Protein AF-A0A1Y2CLQ7-F1 (afdb_monomer)

InterPro domains:
  IPR002483 PWI domain [PF01480] (50-107)
  IPR036483 PWI domain superfamily [SSF101233] (34-111)

Secondary structure (DSSP, 8-state):
--HHHHHHHHHHHHHHHTEEE---TTS----TT--HHHHHHH-HHHHTTHHHHHHHHHHHHH--S--HHHHHHHHHHHHHS-TTSHHHHHHHHHHHGGGHHHHHHHHHHHHHSS--HHHHHHH--EEEGGG----GGGTGGG--

Sequence (144 aa):
MNLKYIYNIVQYKVYRQGLYSKQTEKYKVLKENQTFIDYFSKNKAKFNRIIPWIERDLKAILHTQDIGIIRDFILSVLKTYDLNSEEAKIQIAPFLTTKTNHFIHELKCFINSPFNIKAYDRQNLFEKKSEHKIPLEAVTNYYL

Foldseek 3Di:
DDPLVVLLVLLLCCLVVQKAWDQDPVQDFPPPPQAPQNVCVVCVVLVVQLLVVLLSNLCSQVVDNPCVVVSVQLVVLSRPDPLPDVSSLVSNCVRRPPCSVRVSRRSRSSSRDPDHSVVCSVPTDIDHPVPPPDPPVVVVVVPD

Structure (mmCIF, N/CA/C/O backbone):
data_AF-A0A1Y2CLQ7-F1
#
_entry.id   AF-A0A1Y2CLQ7-F1
#
loop_
_atom_site.group_PDB
_atom_site.id
_atom_site.type_symbol
_atom_site.label_atom_id
_atom_site.label_alt_id
_atom_site.label_comp_id
_atom_site.label_asym_id
_atom_site.label_entity_id
_atom_site.label_seq_id
_atom_site.pdbx_PDB_ins_code
_atom_site.Cartn_x
_atom_site.Cartn_y
_atom_site.Cartn_z
_atom_site.occupancy
_atom_site.B_iso_or_equiv
_atom_site.auth_seq_id
_atom_site.auth_comp_id
_atom_site.auth_asym_id
_atom_site.auth_atom_id
_atom_site.pdbx_PDB_model_num
ATOM 1 N N . MET A 1 1 ? 10.548 -14.115 -20.119 1.00 47.69 1 MET A N 1
ATOM 2 C CA . MET A 1 1 ? 9.572 -14.006 -19.006 1.00 47.69 1 MET A CA 1
ATOM 3 C C . MET A 1 1 ? 9.417 -12.530 -18.638 1.00 47.69 1 MET A C 1
ATOM 5 O O . MET A 1 1 ? 10.424 -11.859 -18.461 1.00 47.69 1 MET A O 1
ATOM 9 N N . ASN A 1 2 ? 8.198 -11.979 -18.642 1.00 43.34 2 ASN A N 1
ATOM 10 C CA . ASN A 1 2 ? 7.963 -10.529 -18.550 1.00 43.34 2 ASN A CA 1
ATOM 11 C C . ASN A 1 2 ? 8.095 -10.025 -17.097 1.00 43.34 2 ASN A C 1
ATOM 13 O O . ASN A 1 2 ? 7.525 -10.615 -16.180 1.00 43.34 2 ASN A O 1
ATOM 17 N N . LEU A 1 3 ? 8.826 -8.922 -16.891 1.00 45.78 3 LEU A N 1
ATOM 18 C CA . LEU A 1 3 ? 9.098 -8.331 -15.574 1.00 45.78 3 LEU A CA 1
ATOM 19 C C . LEU A 1 3 ? 7.821 -8.089 -14.746 1.00 45.78 3 LEU A C 1
ATOM 21 O O . LEU A 1 3 ? 7.843 -8.333 -13.544 1.00 45.78 3 LEU A O 1
ATOM 25 N N . LYS A 1 4 ? 6.694 -7.696 -15.367 1.00 52.34 4 LYS A N 1
ATOM 26 C CA . LYS A 1 4 ? 5.402 -7.512 -14.667 1.00 52.34 4 LYS A CA 1
ATOM 27 C C . LYS A 1 4 ? 4.922 -8.784 -13.954 1.00 52.34 4 LYS A C 1
ATOM 29 O O . LYS A 1 4 ? 4.358 -8.695 -12.869 1.00 52.34 4 LYS A O 1
ATOM 34 N N . TYR A 1 5 ? 5.166 -9.957 -14.536 1.00 48.03 5 TYR A N 1
ATOM 35 C CA . TYR A 1 5 ? 4.736 -11.237 -13.965 1.00 48.03 5 TYR A CA 1
ATOM 36 C C . TYR A 1 5 ? 5.596 -11.654 -12.771 1.00 48.03 5 TYR A C 1
ATOM 38 O O . TYR A 1 5 ? 5.069 -12.165 -11.789 1.00 48.03 5 TYR A O 1
ATOM 46 N N . ILE A 1 6 ? 6.903 -11.384 -12.818 1.00 54.44 6 ILE A N 1
ATOM 47 C CA . ILE A 1 6 ? 7.826 -11.721 -11.726 1.00 54.44 6 ILE A CA 1
ATOM 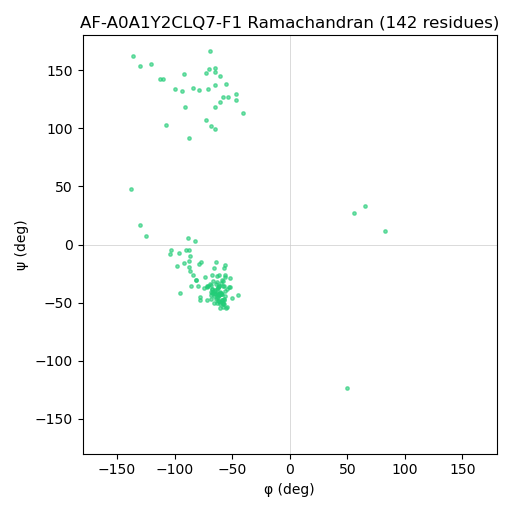48 C C . ILE A 1 6 ? 7.471 -10.927 -10.459 1.00 54.44 6 ILE A C 1
ATOM 50 O O . ILE A 1 6 ? 7.401 -11.509 -9.378 1.00 54.44 6 ILE A O 1
ATOM 54 N N . TYR A 1 7 ? 7.162 -9.631 -10.590 1.00 56.31 7 TYR A N 1
ATOM 55 C CA . TYR A 1 7 ? 6.765 -8.797 -9.447 1.00 56.31 7 TYR A CA 1
ATOM 56 C C . TYR A 1 7 ? 5.438 -9.235 -8.816 1.00 56.31 7 TYR A C 1
ATOM 58 O O . TYR A 1 7 ? 5.330 -9.267 -7.591 1.00 56.31 7 TYR A O 1
ATOM 66 N N . ASN A 1 8 ? 4.459 -9.644 -9.629 1.00 59.53 8 ASN A N 1
ATOM 67 C CA . ASN A 1 8 ? 3.203 -10.196 -9.114 1.00 59.53 8 ASN A CA 1
ATOM 68 C C . ASN A 1 8 ? 3.424 -11.493 -8.321 1.00 59.53 8 ASN A C 1
ATOM 70 O O . ASN A 1 8 ? 2.773 -11.695 -7.302 1.00 59.53 8 ASN A O 1
ATOM 74 N N . ILE A 1 9 ? 4.362 -12.353 -8.738 1.00 60.81 9 ILE A N 1
ATOM 75 C CA . ILE A 1 9 ? 4.656 -13.620 -8.045 1.00 60.81 9 ILE A CA 1
ATOM 76 C C . ILE A 1 9 ? 5.299 -13.379 -6.674 1.00 60.81 9 ILE A C 1
ATOM 78 O O . ILE A 1 9 ? 4.964 -14.076 -5.715 1.00 60.81 9 ILE A O 1
ATOM 82 N N . VAL A 1 10 ? 6.214 -12.412 -6.565 1.00 72.75 10 VAL A N 1
ATOM 83 C CA . VAL A 1 10 ? 6.858 -12.076 -5.285 1.00 72.75 10 VAL A CA 1
ATOM 84 C C . VAL A 1 10 ? 5.827 -11.513 -4.308 1.00 72.75 10 VAL A C 1
ATOM 86 O O . VAL A 1 10 ? 5.687 -12.044 -3.209 1.00 72.75 10 VAL A O 1
ATOM 89 N N . GLN A 1 11 ? 5.037 -10.521 -4.727 1.00 82.31 11 GLN A N 1
ATOM 90 C CA . GLN A 1 11 ? 4.071 -9.883 -3.832 1.00 82.31 11 GLN A CA 1
ATOM 91 C C . GLN A 1 11 ? 2.913 -10.817 -3.451 1.00 82.31 11 GLN A C 1
ATOM 93 O O . GLN A 1 11 ? 2.467 -10.837 -2.305 1.00 82.31 11 GLN A O 1
ATOM 98 N N . TYR A 1 12 ? 2.480 -11.679 -4.372 1.00 81.75 12 TYR A N 1
ATOM 99 C CA . TYR A 1 12 ? 1.539 -12.752 -4.058 1.00 81.75 12 TYR A CA 1
ATOM 100 C C . TYR A 1 12 ? 2.051 -13.653 -2.924 1.00 81.75 12 TYR A C 1
ATOM 102 O O . TYR A 1 12 ? 1.299 -13.979 -2.004 1.00 81.75 12 TYR A O 1
ATOM 110 N N . LYS A 1 13 ? 3.337 -14.040 -2.952 1.00 83.00 13 LYS A N 1
ATOM 111 C CA . LYS A 1 13 ? 3.936 -14.864 -1.891 1.00 83.00 13 LYS A CA 1
ATOM 112 C C . LYS A 1 13 ? 3.940 -14.140 -0.547 1.00 83.00 13 LYS A C 1
ATOM 114 O O . LYS A 1 13 ? 3.582 -14.775 0.440 1.00 83.00 13 LYS A O 1
ATOM 119 N N . VAL A 1 14 ? 4.256 -12.843 -0.519 1.00 85.19 14 VAL A N 1
ATOM 120 C CA . VAL A 1 14 ? 4.217 -12.007 0.697 1.00 85.19 14 VAL A CA 1
ATOM 121 C C . VAL A 1 14 ? 2.834 -12.085 1.356 1.00 85.19 14 VAL A C 1
ATOM 123 O O . VAL A 1 14 ? 2.708 -12.515 2.507 1.00 85.19 14 VAL A O 1
ATOM 126 N N . TYR A 1 15 ? 1.767 -11.807 0.599 1.00 87.31 15 TYR A N 1
ATOM 127 C CA . TYR A 1 15 ? 0.395 -11.855 1.118 1.00 87.31 15 TYR A CA 1
ATOM 128 C C . TYR A 1 15 ? -0.085 -13.260 1.480 1.00 87.31 15 TYR A C 1
ATOM 130 O O . TYR A 1 15 ? -0.792 -13.427 2.483 1.00 87.31 15 TYR A O 1
ATOM 138 N N . ARG A 1 16 ? 0.279 -14.273 0.685 1.00 86.56 16 ARG A N 1
ATOM 139 C CA . ARG A 1 16 ? -0.102 -15.670 0.929 1.00 86.56 16 ARG A CA 1
ATOM 140 C C . ARG A 1 16 ? 0.561 -16.226 2.186 1.00 86.56 16 ARG A C 1
ATOM 142 O O . ARG A 1 16 ? -0.094 -16.930 2.944 1.00 86.56 16 ARG A O 1
ATOM 149 N N . GLN A 1 17 ? 1.836 -15.914 2.401 1.00 84.06 17 GLN A N 1
ATOM 150 C CA . GLN A 1 17 ? 2.630 -16.436 3.516 1.00 84.06 17 GLN A CA 1
ATOM 151 C C . GLN A 1 17 ? 2.511 -15.590 4.792 1.00 84.06 17 GLN A C 1
ATOM 153 O O . GLN A 1 17 ? 3.041 -15.986 5.826 1.00 84.06 17 GLN A O 1
ATOM 158 N N . GLY A 1 18 ? 1.806 -14.453 4.743 1.00 83.62 18 GLY A N 1
ATOM 159 C CA . GLY A 1 18 ? 1.640 -13.573 5.904 1.00 83.62 18 GLY A CA 1
ATOM 160 C C . GLY A 1 18 ? 2.957 -12.939 6.352 1.00 83.62 18 G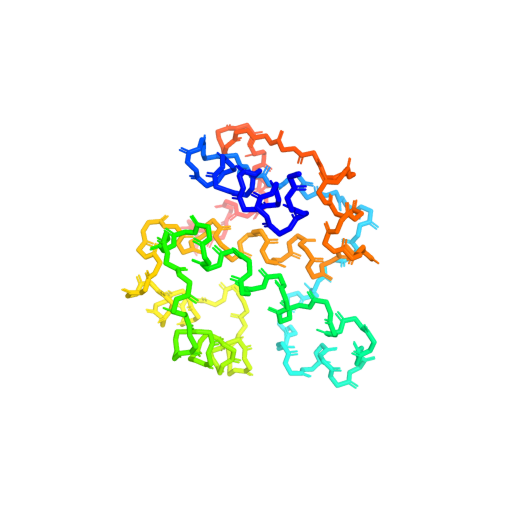LY A C 1
ATOM 161 O O . GLY A 1 18 ? 3.172 -12.744 7.549 1.00 83.62 18 GLY A O 1
ATOM 162 N N . LEU A 1 19 ? 3.840 -12.674 5.390 1.00 85.88 19 LEU A N 1
ATOM 163 C CA . LEU A 1 19 ? 5.112 -12.004 5.612 1.00 85.88 19 LEU A CA 1
ATOM 164 C C . LEU A 1 19 ? 4.897 -10.497 5.613 1.00 85.88 19 LEU A C 1
ATOM 166 O O . LEU A 1 19 ? 4.236 -10.004 4.715 1.00 85.88 19 LEU A O 1
ATOM 170 N N . TYR A 1 20 ? 5.480 -9.790 6.570 1.00 86.44 20 TYR A N 1
ATOM 171 C CA . TYR A 1 20 ? 5.387 -8.342 6.711 1.00 86.44 20 TYR A CA 1
ATOM 172 C C . TYR A 1 20 ? 6.751 -7.708 6.453 1.00 86.44 20 TYR A C 1
ATOM 174 O O . TYR A 1 20 ? 7.787 -8.242 6.854 1.00 86.44 20 TYR A O 1
ATOM 182 N N . SER A 1 21 ? 6.753 -6.554 5.797 1.00 85.31 21 SER A N 1
ATOM 183 C CA . SER A 1 21 ? 7.918 -5.691 5.652 1.00 85.31 21 SER A CA 1
ATOM 184 C C . SER A 1 21 ? 8.438 -5.287 7.028 1.00 85.31 21 SER A C 1
ATOM 186 O O . SER A 1 21 ? 7.699 -4.726 7.846 1.00 85.31 21 SER A O 1
ATOM 188 N N . LYS A 1 22 ? 9.728 -5.518 7.272 1.00 80.94 22 LYS A N 1
ATOM 189 C CA . LYS A 1 22 ? 10.407 -5.065 8.481 1.00 80.94 22 LYS A CA 1
ATOM 190 C C . LYS A 1 22 ? 10.602 -3.555 8.401 1.00 80.94 22 LYS A C 1
ATOM 192 O O . LYS A 1 22 ? 11.430 -3.057 7.635 1.00 80.94 22 LYS A O 1
ATOM 197 N N . GLN A 1 23 ? 9.835 -2.808 9.190 1.00 66.25 23 GLN A N 1
ATOM 198 C CA . GLN A 1 23 ? 9.997 -1.362 9.268 1.00 66.25 23 GLN A CA 1
ATOM 199 C C . GLN A 1 23 ? 11.373 -1.055 9.871 1.0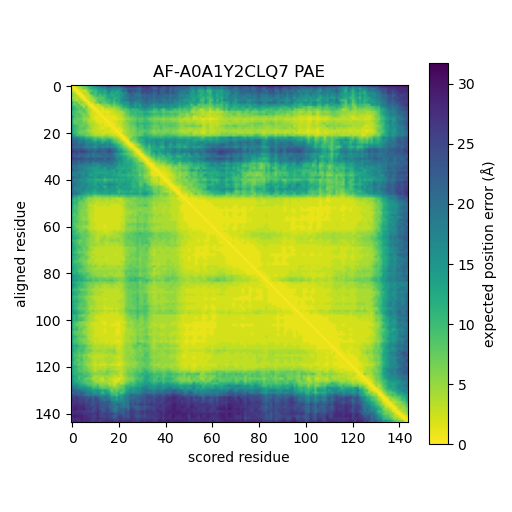0 66.25 23 GLN A C 1
ATOM 201 O O . GLN A 1 23 ? 11.674 -1.449 10.993 1.00 66.25 23 GLN A O 1
ATOM 206 N N . THR A 1 24 ? 12.236 -0.379 9.113 1.00 58.28 24 THR A N 1
ATOM 207 C CA . THR A 1 24 ? 13.528 0.074 9.638 1.00 58.28 24 THR A CA 1
ATOM 208 C C . THR A 1 24 ? 13.379 1.506 10.145 1.00 58.28 24 THR A C 1
ATOM 210 O O . THR A 1 24 ? 12.864 2.369 9.433 1.00 58.28 24 THR A O 1
ATOM 213 N N . GLU A 1 25 ? 13.862 1.778 11.359 1.00 55.59 25 GLU A N 1
ATOM 214 C CA . GLU A 1 25 ? 13.868 3.120 11.979 1.00 55.59 25 GLU A CA 1
ATOM 215 C C . GLU A 1 25 ? 14.591 4.176 11.120 1.00 55.59 25 GLU A C 1
ATOM 217 O O . GLU A 1 25 ? 14.388 5.380 11.266 1.00 55.59 25 GLU A O 1
ATOM 222 N N . LYS A 1 26 ? 15.411 3.717 10.165 1.00 52.97 26 LYS A N 1
ATOM 223 C CA . LYS A 1 26 ? 16.180 4.529 9.219 1.00 52.97 26 LYS A CA 1
ATOM 224 C C . LYS A 1 26 ? 15.308 5.394 8.301 1.00 52.97 26 LYS A C 1
ATOM 226 O O . LYS A 1 26 ? 15.774 6.428 7.820 1.00 52.97 26 LYS A O 1
ATOM 231 N N . TYR A 1 27 ? 14.065 4.995 8.035 1.00 55.19 27 TYR A N 1
ATOM 232 C CA . TYR A 1 27 ? 13.166 5.728 7.148 1.00 55.19 27 TYR A CA 1
ATOM 233 C C . TYR A 1 27 ? 12.076 6.416 7.969 1.00 55.19 27 TYR A C 1
ATOM 235 O O . TYR A 1 27 ? 11.132 5.772 8.425 1.00 55.19 27 TYR A O 1
ATOM 243 N N . LYS A 1 28 ? 12.232 7.735 8.169 1.00 48.66 28 LYS A N 1
ATOM 244 C CA . LYS A 1 28 ? 11.283 8.578 8.914 1.00 48.66 28 LYS A CA 1
ATOM 245 C C . LYS A 1 28 ? 9.845 8.295 8.475 1.00 48.66 28 LYS A C 1
ATOM 247 O O . LYS A 1 28 ? 9.513 8.403 7.295 1.00 48.66 28 LYS A O 1
ATOM 252 N N . VAL A 1 29 ? 9.029 7.954 9.464 1.00 52.38 29 VAL A N 1
ATOM 253 C CA . VAL A 1 29 ? 7.599 7.677 9.351 1.00 52.38 29 VAL A CA 1
ATOM 254 C C . VAL A 1 29 ? 6.880 8.925 8.824 1.00 52.38 29 VAL A C 1
ATOM 256 O O . VAL A 1 29 ? 7.250 10.048 9.183 1.00 52.38 29 VAL A O 1
ATOM 259 N N . LEU A 1 30 ? 5.833 8.751 8.008 1.00 53.47 30 LEU A N 1
ATOM 260 C CA . LEU A 1 30 ? 4.685 9.664 8.043 1.00 53.47 30 LEU A CA 1
ATOM 261 C C . LEU A 1 30 ? 4.405 9.977 9.516 1.00 53.47 30 LEU A C 1
ATOM 263 O O . LEU A 1 30 ? 4.102 9.062 10.280 1.00 53.47 30 LEU A O 1
ATOM 267 N N . LYS A 1 31 ? 4.605 11.228 9.940 1.00 53.03 31 LYS A N 1
ATOM 268 C CA . LYS A 1 31 ? 4.302 11.600 11.323 1.00 53.03 31 LYS A CA 1
ATOM 269 C C . LYS A 1 31 ? 2.842 11.235 11.583 1.00 53.03 31 LYS A C 1
ATOM 271 O O . LYS A 1 31 ? 2.010 11.452 10.700 1.00 53.03 31 LYS A O 1
ATOM 276 N N . GLU A 1 32 ? 2.564 10.671 12.755 1.00 52.03 32 GLU A N 1
ATOM 277 C CA . GLU A 1 32 ? 1.190 10.477 13.219 1.00 52.03 32 GLU A CA 1
ATOM 278 C C . GLU A 1 32 ? 0.424 11.791 12.987 1.00 52.03 32 GLU A C 1
ATOM 280 O O . GLU A 1 32 ? 0.939 12.867 13.310 1.00 52.03 32 GLU A O 1
ATOM 285 N N . ASN A 1 33 ? -0.751 11.706 12.352 1.00 53.16 33 ASN A N 1
ATOM 286 C CA . ASN A 1 33 ? -1.633 12.823 11.984 1.00 53.16 33 ASN A CA 1
ATOM 287 C C . ASN A 1 33 ? -1.310 13.583 10.679 1.00 53.16 33 ASN A C 1
ATOM 289 O O . ASN A 1 33 ? -1.885 14.646 10.444 1.00 53.16 33 ASN A O 1
ATOM 293 N N . GLN A 1 34 ? -0.418 13.092 9.806 1.00 59.25 34 GLN A N 1
ATOM 294 C CA . GLN A 1 34 ? -0.248 13.675 8.467 1.00 59.25 34 GLN A CA 1
ATOM 295 C C . GLN A 1 34 ? -1.154 12.984 7.439 1.00 59.25 34 GLN A C 1
ATOM 297 O O . GLN A 1 34 ? -0.961 11.809 7.123 1.00 59.25 34 GLN A O 1
ATOM 302 N N . THR A 1 35 ? -2.078 13.736 6.830 1.00 62.28 35 THR A N 1
ATOM 303 C CA . THR A 1 35 ? -2.933 13.193 5.765 1.00 62.28 35 THR A CA 1
ATOM 304 C C . THR A 1 35 ? -2.106 12.813 4.532 1.00 62.28 35 THR A C 1
ATOM 306 O O . THR A 1 35 ? -1.065 13.407 4.220 1.00 62.28 35 THR A O 1
ATOM 309 N N . PHE A 1 36 ? -2.582 11.827 3.773 1.00 66.75 36 PHE A N 1
ATOM 310 C CA . PHE A 1 36 ? -1.964 11.437 2.505 1.00 66.75 36 PHE A CA 1
ATOM 311 C C . PHE A 1 36 ? -1.889 12.627 1.530 1.00 66.75 36 PHE A C 1
ATOM 313 O O . PHE A 1 36 ? -0.884 12.791 0.840 1.00 66.75 36 PHE A O 1
ATOM 320 N N . ILE A 1 37 ? -2.893 13.515 1.525 1.00 64.81 37 ILE A N 1
ATOM 321 C CA . ILE A 1 37 ? -2.903 14.749 0.720 1.00 64.81 37 ILE A CA 1
ATOM 322 C C . ILE A 1 37 ? -1.766 15.695 1.128 1.00 64.81 37 ILE A C 1
ATOM 324 O O . ILE A 1 37 ? -1.051 16.212 0.260 1.00 64.81 37 ILE A O 1
ATOM 328 N N . ASP A 1 38 ? -1.549 15.903 2.427 1.00 67.50 38 ASP A N 1
ATOM 329 C CA . ASP A 1 38 ? -0.463 16.760 2.915 1.00 67.50 38 ASP A CA 1
ATOM 330 C C . ASP A 1 38 ? 0.903 16.207 2.517 1.00 67.50 38 ASP A C 1
ATOM 332 O O . ASP A 1 38 ? 1.830 16.953 2.179 1.00 67.50 38 ASP A O 1
ATOM 336 N N . TYR A 1 39 ? 1.045 14.881 2.549 1.00 66.44 39 TYR A N 1
ATOM 337 C CA . TYR A 1 39 ? 2.259 14.211 2.104 1.00 66.44 39 TYR A CA 1
ATOM 338 C C . TYR A 1 39 ? 2.497 14.385 0.597 1.00 66.44 39 TYR A C 1
ATOM 340 O O . TYR A 1 39 ? 3.618 14.714 0.191 1.00 66.44 39 TYR A O 1
ATOM 348 N N . PHE A 1 40 ? 1.456 14.233 -0.229 1.00 68.31 40 PHE A N 1
ATOM 349 C CA . PHE A 1 40 ? 1.522 14.419 -1.685 1.00 68.31 40 PHE A CA 1
ATOM 350 C C . PHE A 1 40 ? 1.941 15.815 -2.085 1.00 68.31 40 PHE A C 1
ATOM 352 O O . PHE A 1 40 ? 2.821 15.982 -2.931 1.00 68.31 40 PHE A O 1
ATOM 359 N N . SER A 1 41 ? 1.280 16.806 -1.490 1.00 67.88 41 SER A N 1
ATOM 360 C CA . SER A 1 41 ? 1.443 18.209 -1.854 1.00 67.88 41 SER A CA 1
ATOM 361 C C . SER A 1 41 ? 2.895 18.645 -1.664 1.00 67.88 41 SER A C 1
ATOM 363 O O . SER A 1 41 ? 3.434 19.398 -2.471 1.00 67.88 41 SER A O 1
ATOM 365 N N . LYS A 1 42 ? 3.568 18.074 -0.657 1.00 70.44 42 LYS A N 1
ATOM 366 C CA . LYS A 1 42 ? 4.976 18.331 -0.335 1.00 70.44 42 LYS A CA 1
ATOM 367 C C . LYS A 1 42 ? 5.967 17.440 -1.098 1.00 70.44 42 LYS A C 1
ATOM 369 O O . LYS A 1 42 ? 7.141 17.781 -1.171 1.00 70.44 42 LYS A O 1
ATOM 374 N N . ASN A 1 43 ? 5.538 16.299 -1.654 1.00 67.62 43 ASN A N 1
ATOM 375 C CA . ASN A 1 43 ? 6.438 15.276 -2.211 1.00 67.62 43 ASN A CA 1
ATOM 376 C C . ASN A 1 43 ? 5.952 14.674 -3.548 1.00 67.62 43 ASN A C 1
ATOM 378 O O . ASN A 1 43 ? 6.004 13.455 -3.729 1.00 67.62 43 ASN A O 1
ATOM 382 N N . LYS A 1 44 ? 5.537 15.502 -4.520 1.00 66.50 44 LYS A N 1
ATOM 383 C CA . LYS A 1 44 ? 5.062 15.054 -5.854 1.00 66.50 44 LYS A CA 1
ATOM 384 C C . LYS A 1 44 ? 5.945 13.982 -6.514 1.00 66.50 44 LYS A C 1
ATOM 386 O O . LYS A 1 44 ? 5.429 12.983 -7.005 1.00 66.50 44 LYS A O 1
ATOM 391 N N . ALA A 1 45 ? 7.272 14.131 -6.466 1.00 64.50 45 ALA A N 1
ATOM 392 C CA . ALA A 1 45 ? 8.207 13.162 -7.052 1.00 64.50 45 ALA A CA 1
ATOM 393 C C . ALA A 1 45 ? 8.131 11.764 -6.401 1.00 64.50 45 ALA A C 1
ATOM 395 O O . ALA A 1 45 ? 8.295 10.753 -7.082 1.00 64.50 45 ALA A O 1
ATOM 396 N N . LYS A 1 46 ? 7.826 11.687 -5.096 1.00 66.25 46 LYS A N 1
ATOM 397 C CA . LYS A 1 46 ? 7.633 10.416 -4.377 1.00 66.25 46 LYS A CA 1
ATOM 398 C C . LYS A 1 46 ? 6.277 9.781 -4.663 1.00 66.25 46 LYS A C 1
ATOM 400 O O . LYS A 1 46 ? 6.109 8.600 -4.368 1.00 66.25 46 LYS A O 1
ATOM 405 N N . PHE A 1 47 ? 5.329 10.526 -5.228 1.00 70.69 47 PHE A N 1
ATOM 406 C CA . PHE A 1 47 ? 3.985 10.024 -5.478 1.00 70.69 47 PHE A CA 1
ATOM 407 C C . PHE A 1 47 ? 3.874 9.179 -6.755 1.00 70.69 47 PHE A C 1
ATOM 409 O O . PHE A 1 47 ? 3.145 8.189 -6.774 1.00 70.69 47 PHE A O 1
ATOM 416 N N . ASN A 1 48 ? 4.692 9.465 -7.772 1.00 81.81 48 ASN A N 1
ATOM 417 C CA . ASN A 1 48 ? 4.695 8.726 -9.045 1.00 81.81 48 ASN A CA 1
ATOM 418 C C . ASN A 1 48 ? 4.939 7.213 -8.891 1.00 81.81 48 ASN A C 1
ATOM 420 O O . ASN A 1 48 ? 4.595 6.435 -9.777 1.00 81.81 48 ASN A O 1
ATOM 424 N N . ARG A 1 49 ? 5.523 6.780 -7.768 1.00 87.38 49 ARG A N 1
ATOM 425 C CA . ARG A 1 49 ? 5.755 5.362 -7.451 1.00 87.38 49 ARG A CA 1
ATOM 426 C C . ARG A 1 49 ? 4.631 4.702 -6.644 1.00 87.38 49 ARG A C 1
ATOM 428 O O . ARG A 1 49 ? 4.602 3.478 -6.600 1.00 87.38 49 ARG A O 1
ATOM 435 N N . ILE A 1 50 ? 3.730 5.467 -6.023 1.00 88.19 50 ILE A N 1
ATOM 436 C CA . ILE A 1 50 ? 2.691 4.934 -5.127 1.00 88.19 50 ILE A CA 1
ATOM 437 C C . ILE A 1 50 ? 1.535 4.327 -5.923 1.00 88.19 50 ILE A C 1
ATOM 439 O O . ILE A 1 50 ? 1.140 3.206 -5.624 1.00 88.19 50 ILE A O 1
ATOM 443 N N . ILE A 1 51 ? 1.039 5.000 -6.970 1.00 89.06 51 ILE A N 1
ATOM 444 C CA . ILE A 1 51 ? -0.041 4.438 -7.806 1.00 89.06 51 ILE A CA 1
ATOM 445 C C . ILE A 1 51 ? 0.368 3.082 -8.405 1.00 89.06 51 ILE A C 1
ATOM 447 O O . ILE A 1 51 ? -0.363 2.115 -8.194 1.00 89.06 51 ILE A O 1
ATOM 451 N N . 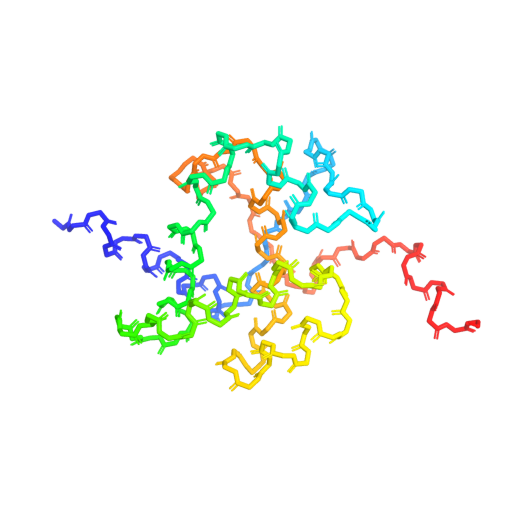PRO A 1 52 ? 1.540 2.939 -9.063 1.00 91.44 52 PRO A N 1
ATOM 452 C CA . PRO A 1 52 ? 1.943 1.644 -9.611 1.00 91.44 52 PRO A CA 1
ATOM 453 C C . PRO A 1 52 ? 2.138 0.561 -8.540 1.00 91.44 52 PRO A C 1
ATOM 455 O O . PRO A 1 52 ? 1.987 -0.623 -8.837 1.00 91.44 52 PRO A O 1
ATOM 458 N N . TRP A 1 53 ? 2.480 0.948 -7.306 1.00 93.69 53 TRP A N 1
ATOM 459 C CA . TRP A 1 53 ? 2.606 0.019 -6.184 1.00 93.69 53 TRP A CA 1
ATOM 460 C C . TRP A 1 53 ? 1.229 -0.470 -5.732 1.00 93.69 53 TRP A C 1
ATOM 462 O O . TRP A 1 53 ? 1.013 -1.673 -5.657 1.00 93.69 53 TRP A O 1
ATOM 472 N N . ILE A 1 54 ? 0.267 0.444 -5.548 1.00 94.12 54 ILE A N 1
ATOM 473 C CA . ILE A 1 54 ? -1.118 0.101 -5.195 1.00 94.12 54 ILE A CA 1
ATOM 474 C C . ILE A 1 54 ? -1.706 -0.837 -6.248 1.00 94.12 54 ILE A C 1
ATOM 476 O O . ILE A 1 54 ? -2.248 -1.880 -5.904 1.00 94.12 54 ILE A O 1
ATOM 480 N N . GLU A 1 55 ? -1.552 -0.524 -7.535 1.00 94.06 55 GLU A N 1
ATOM 481 C CA . GLU A 1 55 ? -2.050 -1.392 -8.605 1.00 94.06 55 GLU A CA 1
ATOM 482 C C . GLU A 1 55 ? -1.434 -2.795 -8.558 1.00 94.06 55 GLU A C 1
ATOM 484 O O . GLU A 1 55 ? -2.149 -3.780 -8.731 1.00 94.06 55 GLU A O 1
ATOM 489 N N . ARG A 1 56 ? -0.121 -2.907 -8.323 1.00 94.25 56 ARG A N 1
ATOM 490 C CA . ARG A 1 56 ? 0.564 -4.201 -8.194 1.00 94.25 56 ARG A CA 1
ATOM 491 C C . ARG A 1 56 ? 0.013 -5.002 -7.014 1.00 94.25 56 ARG A C 1
ATOM 493 O O . ARG A 1 56 ? -0.301 -6.179 -7.172 1.00 94.25 56 ARG A O 1
ATOM 500 N N . ASP A 1 57 ? -0.108 -4.376 -5.853 1.00 95.06 57 ASP A N 1
ATOM 501 C CA . ASP A 1 57 ? -0.502 -5.051 -4.618 1.00 95.06 57 ASP A CA 1
ATOM 502 C C . ASP A 1 57 ? -1.985 -5.433 -4.622 1.00 95.06 57 ASP A C 1
ATOM 504 O O . ASP A 1 57 ? -2.329 -6.541 -4.214 1.00 95.06 57 ASP A O 1
ATOM 508 N N . LEU A 1 58 ? -2.856 -4.604 -5.204 1.00 95.56 58 LEU A N 1
ATOM 509 C CA . LEU A 1 58 ? -4.254 -4.972 -5.438 1.00 95.56 58 LEU A CA 1
ATOM 510 C C . LEU A 1 58 ? -4.374 -6.175 -6.369 1.00 95.56 58 LEU A C 1
ATOM 512 O O . LEU A 1 58 ? -5.128 -7.095 -6.071 1.00 95.56 58 LEU A O 1
ATOM 516 N N . LYS A 1 59 ? -3.595 -6.229 -7.453 1.00 94.38 59 LYS A N 1
ATOM 517 C CA . LYS A 1 59 ? -3.569 -7.404 -8.342 1.00 94.38 59 LYS A CA 1
ATOM 518 C C . LYS A 1 59 ? -3.072 -8.653 -7.619 1.00 94.38 59 LYS A C 1
ATOM 520 O O . LYS A 1 59 ? -3.588 -9.745 -7.851 1.00 94.38 59 LYS A O 1
ATOM 525 N N . ALA A 1 60 ? -2.083 -8.500 -6.738 1.00 91.81 60 ALA A N 1
ATOM 526 C CA . ALA A 1 60 ? -1.545 -9.599 -5.948 1.00 91.81 60 ALA A CA 1
ATOM 527 C C . ALA A 1 60 ? -2.558 -10.137 -4.924 1.00 91.81 60 ALA A C 1
ATOM 529 O O . ALA A 1 60 ? -2.622 -11.351 -4.747 1.00 91.81 60 ALA A O 1
ATOM 530 N N . ILE A 1 61 ? -3.349 -9.264 -4.289 1.00 93.88 61 ILE A N 1
ATOM 531 C CA . ILE A 1 61 ? -4.372 -9.637 -3.297 1.00 93.88 61 ILE A CA 1
ATOM 532 C C . ILE A 1 61 ? -5.643 -10.174 -3.965 1.00 93.88 61 ILE A C 1
ATOM 534 O O . ILE A 1 61 ? -6.161 -11.202 -3.547 1.00 93.88 61 ILE A O 1
ATOM 538 N N . LEU A 1 62 ? -6.149 -9.480 -4.987 1.00 93.38 62 LEU A N 1
ATOM 539 C CA . LEU A 1 62 ? -7.441 -9.764 -5.623 1.00 93.38 62 LEU A CA 1
ATOM 540 C C . LEU A 1 62 ? -7.352 -10.815 -6.734 1.00 93.38 62 LEU A C 1
ATOM 542 O O . LEU A 1 62 ? -8.373 -11.253 -7.252 1.00 93.38 62 LEU A O 1
ATOM 546 N N . HIS A 1 63 ? -6.135 -11.193 -7.135 1.00 91.44 63 HIS A N 1
ATOM 547 C CA . HIS A 1 63 ? -5.868 -12.178 -8.189 1.00 91.44 63 HIS A CA 1
ATOM 548 C C . HIS A 1 63 ? -6.534 -11.855 -9.542 1.00 91.44 63 HIS A C 1
ATOM 550 O O . HIS A 1 63 ? -6.778 -12.747 -10.350 1.00 91.44 63 HIS A O 1
ATOM 556 N N . THR A 1 64 ? -6.777 -10.573 -9.820 1.00 90.69 64 THR A N 1
ATOM 557 C CA . THR A 1 64 ? -7.368 -10.076 -11.071 1.00 90.69 64 THR A CA 1
ATOM 558 C C . THR A 1 64 ? -6.539 -8.930 -11.649 1.00 90.69 64 THR A C 1
ATOM 560 O O . THR A 1 64 ? -5.833 -8.240 -10.918 1.00 90.69 64 THR A O 1
ATOM 563 N N . GLN A 1 65 ? -6.593 -8.731 -12.970 1.00 89.44 65 GLN A N 1
ATOM 564 C CA . GLN A 1 65 ? -6.007 -7.555 -13.628 1.00 89.44 65 GLN A CA 1
ATOM 565 C C . GLN A 1 65 ? -6.956 -6.356 -13.662 1.00 89.44 65 GLN A C 1
ATOM 567 O O . GLN A 1 65 ? -6.472 -5.226 -13.771 1.00 89.44 65 GLN A O 1
ATOM 572 N N . ASP A 1 66 ? -8.263 -6.601 -13.566 1.00 94.12 66 ASP A N 1
ATOM 573 C CA . ASP A 1 66 ? -9.289 -5.567 -13.585 1.00 94.12 66 ASP A CA 1
ATOM 574 C C . ASP A 1 66 ? -9.522 -5.039 -12.169 1.00 94.12 66 ASP A C 1
ATOM 576 O O . ASP A 1 66 ? -10.261 -5.609 -11.369 1.00 94.12 66 ASP A O 1
ATOM 580 N N . ILE A 1 67 ? -8.782 -3.983 -11.837 1.00 95.94 67 ILE A N 1
ATOM 581 C CA . ILE A 1 67 ? -8.761 -3.369 -10.505 1.00 95.94 67 ILE A CA 1
ATOM 582 C C . ILE A 1 67 ? -9.080 -1.876 -10.552 1.00 95.94 67 ILE A C 1
ATOM 584 O O . ILE A 1 67 ? -8.927 -1.202 -9.539 1.00 95.94 67 ILE A O 1
ATOM 588 N N . GLY A 1 68 ? -9.481 -1.335 -11.711 1.00 94.75 68 GLY A N 1
ATOM 589 C CA . GLY A 1 68 ? -9.558 0.114 -11.944 1.00 94.75 68 GLY A CA 1
ATOM 590 C C . GLY A 1 68 ? -10.453 0.834 -10.936 1.00 94.75 68 GLY A C 1
ATOM 591 O O . GLY A 1 68 ? -10.002 1.756 -10.262 1.00 94.75 68 GLY A O 1
ATOM 592 N N . ILE A 1 69 ? -11.680 0.339 -10.759 1.00 96.50 69 ILE A N 1
ATOM 593 C CA . ILE A 1 69 ? -12.661 0.914 -9.827 1.00 96.50 69 ILE A CA 1
ATOM 594 C C . ILE A 1 69 ? -12.156 0.833 -8.380 1.00 96.50 69 ILE A C 1
ATOM 596 O O . ILE A 1 69 ? -12.199 1.818 -7.647 1.00 96.50 69 ILE A O 1
ATOM 600 N N . ILE A 1 70 ? -11.625 -0.324 -7.974 1.00 96.25 70 ILE A N 1
ATOM 601 C CA . ILE A 1 70 ? -11.135 -0.551 -6.606 1.00 96.25 70 ILE A CA 1
ATOM 602 C C . ILE A 1 70 ? -9.911 0.326 -6.323 1.00 96.25 70 ILE A C 1
ATOM 604 O O . ILE A 1 70 ? -9.804 0.917 -5.252 1.00 96.25 70 ILE A O 1
ATOM 608 N N . ARG A 1 71 ? -9.000 0.457 -7.292 1.00 95.12 71 ARG A N 1
ATOM 609 C CA . ARG A 1 71 ? -7.850 1.362 -7.219 1.00 95.12 71 ARG A CA 1
ATOM 610 C C . ARG A 1 71 ? -8.307 2.797 -7.004 1.00 95.12 71 ARG A C 1
ATOM 612 O O . ARG A 1 71 ? -7.782 3.455 -6.112 1.00 95.12 71 ARG A O 1
ATOM 619 N N . ASP A 1 72 ? -9.249 3.280 -7.807 1.00 94.12 72 ASP A N 1
ATOM 620 C CA . ASP A 1 72 ? -9.708 4.670 -7.734 1.00 94.12 72 ASP A CA 1
ATOM 621 C C . ASP A 1 72 ? -10.426 4.953 -6.415 1.00 94.12 72 ASP A C 1
ATOM 623 O O . ASP A 1 72 ? -10.159 5.972 -5.772 1.00 94.12 72 ASP A O 1
ATOM 627 N N . PHE A 1 73 ? -11.237 4.001 -5.949 1.00 95.44 73 PHE A N 1
ATOM 628 C CA . PHE A 1 73 ? -11.846 4.055 -4.628 1.00 95.44 73 PHE A CA 1
ATOM 629 C C . PHE A 1 73 ? -10.786 4.098 -3.519 1.00 95.44 73 PHE A C 1
ATOM 631 O O . PHE A 1 73 ? -10.791 5.020 -2.707 1.00 95.44 73 PHE A O 1
ATOM 638 N N . ILE A 1 74 ? -9.813 3.183 -3.510 1.00 93.00 74 ILE A N 1
ATOM 639 C CA . ILE A 1 74 ? -8.747 3.168 -2.495 1.00 93.00 74 ILE A CA 1
ATOM 640 C C . ILE A 1 74 ? -7.941 4.467 -2.530 1.00 93.00 74 ILE A C 1
ATOM 642 O O . ILE A 1 74 ? -7.662 5.041 -1.482 1.00 93.00 74 ILE A O 1
ATOM 646 N N . LEU A 1 75 ? -7.614 4.991 -3.712 1.00 90.00 75 LEU A N 1
ATOM 647 C CA . LEU A 1 75 ? -6.947 6.286 -3.835 1.00 90.00 75 LEU A CA 1
ATOM 648 C C . LEU A 1 75 ? -7.787 7.433 -3.259 1.00 90.00 75 LEU A C 1
ATOM 650 O O . LEU A 1 75 ? -7.205 8.358 -2.694 1.00 90.00 75 LEU A O 1
ATOM 654 N N . SER A 1 76 ? -9.118 7.397 -3.382 1.00 90.81 76 SER A N 1
ATOM 655 C CA . SER A 1 76 ? -9.990 8.377 -2.720 1.00 90.81 76 SER A CA 1
ATOM 656 C C . SER A 1 76 ? -9.996 8.220 -1.199 1.00 90.81 76 SER A C 1
ATOM 658 O O . SER A 1 76 ? -9.821 9.216 -0.507 1.00 90.81 76 SER A O 1
ATOM 660 N N . VAL A 1 77 ? -10.076 6.992 -0.673 1.00 90.94 77 VAL A N 1
ATOM 661 C CA . VAL A 1 77 ? -10.019 6.730 0.776 1.00 90.94 77 VAL A CA 1
ATOM 662 C C . VAL A 1 77 ? -8.711 7.248 1.355 1.00 90.94 77 VAL A C 1
ATOM 664 O O . VAL A 1 77 ? -8.720 7.976 2.342 1.00 90.94 77 VAL A O 1
ATOM 667 N N . LEU A 1 78 ? -7.589 6.934 0.703 1.00 85.31 78 LEU A N 1
ATOM 668 C CA . LEU A 1 78 ? -6.276 7.386 1.146 1.00 85.31 78 LEU A CA 1
ATOM 669 C C . LEU A 1 78 ? -6.181 8.913 1.148 1.00 85.31 78 LEU A C 1
ATOM 671 O O . LEU A 1 78 ? -5.542 9.469 2.024 1.00 85.31 78 LEU A O 1
ATOM 675 N N . LYS A 1 79 ? -6.819 9.610 0.201 1.00 83.62 79 LYS A N 1
ATOM 676 C CA . LYS A 1 79 ? -6.859 11.080 0.189 1.00 83.62 79 LYS A CA 1
ATOM 677 C C . LYS A 1 79 ? -7.698 11.655 1.334 1.00 83.62 79 LYS A C 1
ATOM 679 O O . LYS A 1 79 ? -7.359 12.718 1.840 1.00 83.62 79 LYS A O 1
ATOM 684 N N . THR A 1 80 ? -8.767 10.977 1.727 1.00 84.94 80 THR A N 1
ATOM 685 C CA . THR A 1 80 ? -9.723 11.490 2.716 1.00 84.94 80 THR A CA 1
ATOM 686 C C . THR A 1 80 ? -9.308 11.201 4.158 1.00 84.94 80 THR A C 1
ATOM 688 O O . THR A 1 80 ? -9.537 12.034 5.029 1.00 84.94 80 THR A O 1
ATOM 691 N N . TYR A 1 81 ? -8.694 10.047 4.417 1.00 84.50 81 TYR A N 1
ATOM 692 C CA . TYR A 1 81 ? -8.441 9.551 5.770 1.00 84.50 81 TYR A CA 1
ATOM 693 C C . TYR A 1 81 ? -6.947 9.343 6.049 1.00 84.50 81 TYR A C 1
ATOM 695 O O . TYR A 1 81 ? -6.152 9.100 5.138 1.00 84.50 81 TYR A O 1
ATOM 703 N N . ASP A 1 82 ? -6.552 9.393 7.326 1.00 80.56 82 ASP A N 1
ATOM 704 C CA . ASP A 1 82 ? -5.218 8.944 7.743 1.00 80.56 82 ASP A CA 1
ATOM 705 C C . ASP A 1 82 ? -5.093 7.428 7.496 1.00 80.56 82 ASP A C 1
ATOM 707 O O . ASP A 1 82 ? -6.008 6.660 7.792 1.00 80.56 82 ASP A O 1
ATOM 711 N N . LEU A 1 83 ? -3.952 6.978 6.971 1.00 77.12 83 LEU A N 1
ATOM 712 C CA . LEU A 1 83 ? -3.666 5.561 6.712 1.00 77.12 83 LEU A CA 1
ATOM 713 C C . LEU A 1 83 ? -3.787 4.667 7.957 1.00 77.12 83 LEU A C 1
ATOM 715 O O . LEU A 1 83 ? -4.030 3.471 7.816 1.00 77.12 83 LEU A O 1
ATOM 719 N N . ASN A 1 84 ? -3.594 5.218 9.157 1.00 74.56 84 ASN A N 1
ATOM 720 C CA . ASN A 1 84 ? -3.728 4.494 10.422 1.00 74.56 84 ASN A CA 1
ATOM 721 C C . ASN A 1 84 ? -5.152 4.495 10.983 1.00 74.56 84 ASN A C 1
ATOM 723 O O . ASN A 1 84 ? -5.423 3.714 11.897 1.00 74.56 84 ASN A O 1
ATOM 727 N N . SER A 1 85 ? -6.026 5.357 10.461 1.00 83.94 85 SER A N 1
ATOM 728 C CA . SER A 1 85 ? -7.380 5.544 10.978 1.00 83.94 85 SER A CA 1
ATOM 729 C C . SER A 1 85 ? -8.235 4.286 10.817 1.00 83.94 85 SER A C 1
ATOM 731 O O . SER A 1 85 ? -8.073 3.511 9.865 1.00 83.94 85 SER A O 1
ATOM 733 N N . GLU A 1 86 ? -9.159 4.077 11.753 1.00 87.00 86 GLU A N 1
ATOM 734 C CA . GLU A 1 86 ? -10.130 2.987 11.651 1.00 87.00 86 GLU A CA 1
ATOM 735 C C . GLU A 1 86 ? -11.087 3.217 10.477 1.00 87.00 86 GLU A C 1
ATOM 737 O O . GLU A 1 86 ? -11.472 2.270 9.799 1.00 87.00 86 GLU A O 1
ATOM 742 N N . GLU A 1 87 ? -11.382 4.471 10.143 1.00 90.25 87 GLU A N 1
ATOM 743 C CA . GLU A 1 87 ? -12.192 4.859 8.995 1.00 90.25 87 GLU A CA 1
ATOM 744 C C . GLU A 1 87 ? -11.578 4.358 7.685 1.00 90.25 87 GLU A C 1
ATOM 746 O O . GLU A 1 87 ? -12.265 3.716 6.888 1.00 90.25 87 GLU A O 1
ATOM 751 N N . ALA A 1 88 ? -10.271 4.563 7.477 1.00 88.88 88 ALA A N 1
ATOM 752 C CA . ALA A 1 88 ? -9.585 4.043 6.296 1.00 88.88 88 ALA A CA 1
ATOM 753 C C . ALA A 1 88 ? -9.676 2.511 6.219 1.00 88.88 88 ALA A C 1
ATOM 755 O O . ALA A 1 88 ? -9.943 1.954 5.150 1.00 88.88 88 ALA A O 1
ATOM 756 N N . LYS A 1 89 ? -9.497 1.818 7.351 1.00 91.00 89 LYS A N 1
ATOM 757 C CA . LYS A 1 89 ? 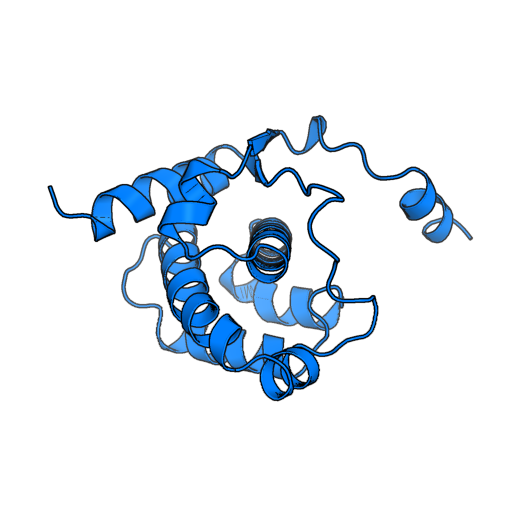-9.604 0.353 7.419 1.00 91.00 89 LYS A CA 1
ATOM 758 C C . LYS A 1 89 ? -11.017 -0.118 7.089 1.00 91.00 89 LYS A C 1
ATOM 760 O O . LYS A 1 89 ? -11.160 -1.018 6.266 1.00 91.00 89 LYS A O 1
ATOM 765 N N . ILE A 1 90 ? -12.043 0.505 7.671 1.00 93.88 90 ILE A N 1
ATOM 766 C CA . ILE A 1 90 ? -13.457 0.182 7.438 1.00 93.88 90 ILE A CA 1
ATOM 767 C C . ILE A 1 90 ? -13.819 0.360 5.963 1.00 93.88 90 ILE A C 1
ATOM 769 O O . ILE A 1 90 ? -14.492 -0.497 5.401 1.00 93.88 90 ILE A O 1
ATOM 773 N N . GLN A 1 91 ? -13.341 1.423 5.312 1.00 95.44 91 GLN A N 1
ATOM 774 C CA . GLN A 1 91 ? -13.630 1.667 3.896 1.00 95.44 91 GLN A CA 1
ATOM 775 C C . GLN A 1 91 ? -12.905 0.683 2.962 1.00 95.44 91 GLN A C 1
ATOM 777 O O . GLN A 1 91 ? -13.458 0.281 1.942 1.00 95.44 91 GLN A O 1
ATOM 782 N N . ILE A 1 92 ? -11.674 0.269 3.286 1.00 94.88 92 ILE A N 1
ATOM 783 C CA . ILE A 1 92 ? -10.879 -0.651 2.446 1.00 94.88 92 ILE A CA 1
ATOM 784 C C . ILE A 1 92 ? -11.283 -2.122 2.664 1.00 94.88 92 ILE A C 1
ATOM 786 O O . ILE A 1 92 ? -11.198 -2.937 1.737 1.00 94.88 92 ILE A O 1
ATOM 790 N N . ALA A 1 93 ? -11.744 -2.473 3.868 1.00 95.44 93 ALA A N 1
ATOM 791 C CA . ALA A 1 93 ? -12.063 -3.842 4.271 1.00 95.44 93 ALA A CA 1
ATOM 792 C C . ALA A 1 93 ? -13.043 -4.604 3.362 1.00 95.44 93 ALA A C 1
ATOM 794 O O . ALA A 1 93 ? -12.782 -5.785 3.121 1.00 95.44 93 ALA A O 1
ATOM 795 N N . PRO A 1 94 ? -14.097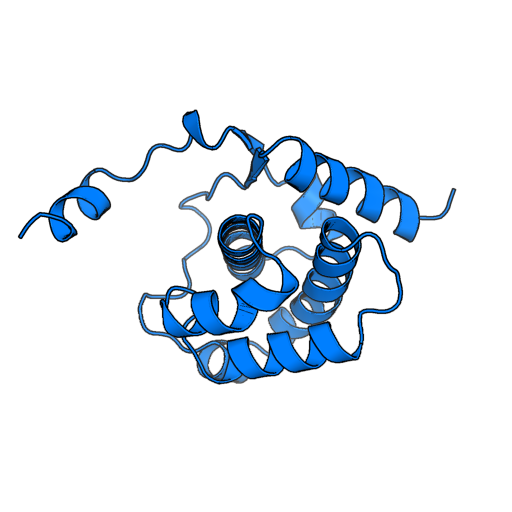 -3.989 2.794 1.00 95.94 94 PRO A N 1
ATOM 796 C CA . PRO A 1 94 ? -14.989 -4.660 1.852 1.00 95.94 94 PRO A CA 1
ATOM 797 C C . PRO A 1 94 ? -14.277 -5.262 0.635 1.00 95.94 94 PRO A C 1
ATOM 799 O O . PRO A 1 94 ? -14.737 -6.263 0.096 1.00 95.94 94 PRO A O 1
ATOM 802 N N . PHE A 1 95 ? -13.141 -4.692 0.218 1.00 95.19 95 PHE A N 1
ATOM 803 C CA . PHE A 1 95 ? -12.393 -5.158 -0.952 1.00 95.19 95 PHE A CA 1
ATOM 804 C C . PHE A 1 95 ? -11.267 -6.124 -0.584 1.00 95.19 95 PHE A C 1
ATOM 806 O O . PHE A 1 95 ? -11.045 -7.110 -1.281 1.00 95.19 95 PHE A O 1
ATOM 813 N N . LEU A 1 96 ? -10.528 -5.842 0.495 1.00 93.94 96 LEU A N 1
ATOM 814 C CA . LEU A 1 96 ? -9.308 -6.591 0.838 1.00 93.94 96 LEU A CA 1
ATOM 815 C C . LEU A 1 96 ? -9.494 -7.574 1.997 1.00 93.94 96 LEU A C 1
ATOM 817 O O . LEU A 1 96 ? -8.610 -8.392 2.256 1.00 93.94 96 LEU A O 1
ATOM 821 N N . THR A 1 97 ? -10.640 -7.535 2.677 1.00 92.69 97 THR A N 1
ATOM 822 C CA . THR A 1 97 ? -11.036 -8.443 3.761 1.00 92.69 97 THR A CA 1
ATOM 823 C C . THR A 1 97 ? -9.937 -8.590 4.826 1.00 92.69 97 THR A C 1
ATOM 825 O O . THR A 1 97 ? -9.435 -7.601 5.366 1.00 92.69 97 THR A O 1
ATOM 828 N N . THR A 1 98 ? -9.496 -9.818 5.098 1.00 90.06 98 THR A N 1
ATOM 829 C CA . THR A 1 98 ? -8.432 -10.162 6.053 1.00 90.06 98 THR A CA 1
ATOM 830 C C . THR A 1 98 ? -7.058 -9.601 5.672 1.00 90.06 98 THR A C 1
ATOM 832 O O . THR A 1 98 ? -6.159 -9.553 6.512 1.00 90.06 98 THR A O 1
ATOM 835 N N . LYS A 1 99 ? -6.868 -9.152 4.422 1.00 92.25 99 LYS A N 1
ATOM 836 C CA . LYS A 1 99 ? -5.609 -8.570 3.933 1.00 92.25 99 LYS A CA 1
ATOM 837 C C . LYS A 1 99 ? -5.530 -7.056 4.111 1.00 92.25 99 LYS A C 1
ATOM 839 O O . LYS A 1 99 ? -4.461 -6.505 3.890 1.00 92.25 99 LYS A O 1
ATOM 844 N N . THR A 1 100 ? -6.587 -6.396 4.583 1.00 92.50 100 THR A N 1
ATOM 845 C CA . THR A 1 100 ? -6.645 -4.930 4.753 1.00 92.50 100 THR A CA 1
ATOM 846 C C . THR A 1 100 ? -5.510 -4.382 5.613 1.00 92.50 100 THR A C 1
ATOM 848 O O . THR A 1 100 ? -4.728 -3.551 5.157 1.00 92.50 100 THR A O 1
ATOM 851 N N . ASN A 1 101 ? -5.345 -4.911 6.828 1.00 89.00 101 ASN A N 1
ATOM 852 C CA . ASN A 1 101 ? -4.282 -4.468 7.737 1.00 89.00 101 ASN A CA 1
ATOM 853 C C . ASN A 1 101 ? -2.881 -4.762 7.184 1.00 89.00 101 ASN A C 1
ATOM 855 O O . ASN A 1 101 ? -1.949 -3.997 7.405 1.00 89.00 101 ASN A O 1
ATOM 859 N N . HIS A 1 102 ? -2.732 -5.867 6.451 1.00 89.44 102 HIS A N 1
ATOM 860 C CA . HIS A 1 102 ? -1.473 -6.211 5.802 1.00 89.44 102 HIS A CA 1
ATOM 861 C 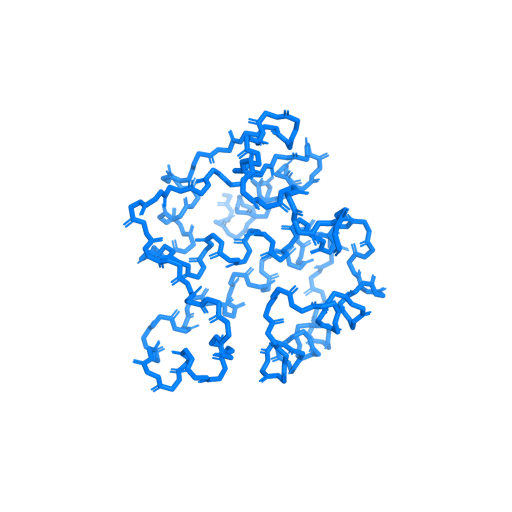C . HIS A 1 102 ? -1.164 -5.233 4.654 1.00 89.44 102 HIS A C 1
ATOM 863 O O . HIS A 1 102 ? -0.072 -4.684 4.590 1.00 89.44 102 HIS A O 1
ATOM 869 N N . PHE A 1 103 ? -2.138 -4.938 3.794 1.00 93.31 103 PHE A N 1
ATOM 870 C CA . PHE A 1 103 ? -1.995 -3.966 2.713 1.00 93.31 103 PHE A CA 1
ATOM 871 C C . PHE A 1 103 ? -1.598 -2.577 3.226 1.00 93.31 103 PHE A C 1
ATOM 873 O O . PHE A 1 103 ? -0.652 -1.985 2.713 1.00 93.31 103 PHE A O 1
ATOM 880 N N . ILE A 1 104 ? -2.274 -2.083 4.267 1.00 89.88 104 ILE A N 1
ATOM 881 C CA . ILE A 1 104 ? -1.973 -0.781 4.877 1.00 89.88 104 ILE A CA 1
ATOM 882 C C . ILE A 1 104 ? -0.552 -0.757 5.450 1.00 89.88 104 ILE A C 1
ATOM 884 O O . ILE A 1 104 ? 0.174 0.215 5.242 1.00 89.88 104 ILE A O 1
ATOM 888 N N . HIS A 1 105 ? -0.135 -1.828 6.133 1.00 86.69 105 HIS A N 1
ATOM 889 C CA . HIS A 1 105 ? 1.229 -1.952 6.652 1.00 86.69 105 HIS A CA 1
ATOM 890 C C . HIS A 1 105 ? 2.271 -1.849 5.537 1.00 86.69 105 HIS A C 1
ATOM 892 O O . HIS A 1 105 ? 3.155 -0.994 5.588 1.00 86.69 105 HIS A O 1
ATOM 898 N N . GLU A 1 106 ? 2.127 -2.670 4.498 1.00 88.69 106 GLU A N 1
ATOM 899 C CA . GLU A 1 106 ? 3.054 -2.689 3.365 1.00 88.69 106 GLU A CA 1
ATOM 900 C C . GLU A 1 106 ? 3.099 -1.333 2.648 1.00 88.69 106 GLU A C 1
ATOM 902 O O . GLU A 1 106 ? 4.177 -0.833 2.317 1.00 88.69 106 GLU A O 1
ATOM 907 N N . LEU A 1 107 ? 1.941 -0.688 2.479 1.00 90.06 107 LEU A N 1
ATOM 908 C CA . LEU A 1 107 ? 1.840 0.632 1.868 1.00 90.06 107 LEU A CA 1
ATOM 909 C C . LEU A 1 107 ? 2.592 1.686 2.689 1.00 90.06 107 LEU A C 1
ATOM 911 O O . LEU A 1 107 ? 3.331 2.492 2.122 1.00 90.06 107 LEU A O 1
ATOM 915 N N . LYS A 1 108 ? 2.472 1.665 4.021 1.00 83.88 108 LYS A N 1
ATOM 916 C CA . LYS A 1 108 ? 3.224 2.569 4.906 1.00 83.88 108 LYS A CA 1
ATOM 917 C C . LYS A 1 108 ? 4.729 2.352 4.782 1.00 83.88 108 LYS A C 1
ATOM 919 O O . LYS A 1 108 ? 5.472 3.322 4.607 1.00 83.88 108 LYS A O 1
ATOM 924 N N . CYS A 1 109 ? 5.185 1.102 4.842 1.00 84.00 109 CYS A N 1
ATOM 925 C CA . CYS A 1 109 ? 6.601 0.776 4.682 1.00 84.00 109 CYS A CA 1
ATOM 926 C C . CYS A 1 109 ? 7.127 1.260 3.323 1.00 84.00 109 CYS A C 1
ATOM 928 O O . CYS A 1 109 ? 8.178 1.909 3.252 1.00 84.00 109 CYS A O 1
ATOM 930 N N . PHE A 1 110 ? 6.351 1.060 2.256 1.00 87.12 110 PHE A N 1
ATOM 931 C CA . PHE A 1 110 ? 6.703 1.555 0.936 1.00 87.12 110 PHE A CA 1
ATOM 932 C C . PHE A 1 110 ? 6.770 3.085 0.889 1.00 87.12 110 PHE A C 1
ATOM 934 O O . PHE A 1 110 ? 7.797 3.620 0.462 1.00 87.12 110 PHE A O 1
ATOM 941 N N . ILE A 1 111 ? 5.746 3.806 1.363 1.00 84.25 111 ILE A N 1
ATOM 942 C CA . ILE A 1 111 ? 5.702 5.282 1.382 1.00 84.25 111 ILE A CA 1
ATOM 943 C C . ILE A 1 111 ? 6.901 5.872 2.136 1.00 84.25 111 ILE A C 1
ATOM 945 O O . ILE A 1 111 ? 7.492 6.854 1.677 1.00 84.25 111 ILE A O 1
ATOM 949 N N . ASN A 1 112 ? 7.303 5.255 3.244 1.00 79.38 112 ASN A N 1
ATOM 950 C CA . ASN A 1 112 ? 8.427 5.736 4.045 1.00 79.38 112 ASN A CA 1
ATOM 951 C C . ASN A 1 112 ? 9.783 5.473 3.371 1.00 79.38 112 ASN A C 1
ATOM 953 O O . ASN A 1 112 ? 10.721 6.250 3.546 1.00 79.38 112 ASN A O 1
ATOM 957 N N . SER A 1 113 ? 9.896 4.430 2.546 1.00 81.69 113 SER A N 1
ATOM 958 C CA . SER A 1 113 ? 11.134 4.147 1.816 1.00 81.69 113 SER A CA 1
ATOM 959 C C . SER A 1 113 ? 11.420 5.174 0.700 1.00 81.69 113 SER A C 1
ATOM 961 O O . SER A 1 113 ? 10.495 5.714 0.090 1.00 81.69 113 SER A O 1
ATOM 963 N N . PRO A 1 114 ? 12.694 5.426 0.351 1.00 82.38 114 PRO A N 1
ATOM 964 C CA . PRO A 1 114 ? 13.061 6.274 -0.786 1.00 82.38 114 PRO A CA 1
ATOM 965 C C . PRO A 1 114 ? 13.013 5.524 -2.130 1.00 82.38 114 PRO A C 1
ATOM 967 O O . PRO A 1 114 ? 13.395 6.071 -3.164 1.00 82.38 114 PRO A O 1
ATOM 970 N N . PHE A 1 115 ? 12.600 4.257 -2.132 1.00 84.19 115 PHE A N 1
ATOM 971 C CA . PHE A 1 115 ? 12.813 3.351 -3.251 1.00 84.19 115 PHE A CA 1
ATOM 972 C C . PHE A 1 115 ? 11.650 3.347 -4.240 1.00 84.19 115 PHE A C 1
ATOM 974 O O . PHE A 1 115 ? 10.480 3.446 -3.873 1.00 84.19 115 PHE A O 1
ATOM 981 N N . ASN A 1 116 ? 11.967 3.149 -5.520 1.00 87.69 116 ASN A N 1
ATOM 982 C CA . ASN A 1 116 ? 10.975 2.631 -6.459 1.00 87.69 116 ASN A CA 1
ATOM 983 C C . ASN A 1 116 ? 10.652 1.165 -6.124 1.00 87.69 116 ASN A C 1
ATOM 985 O O . ASN A 1 116 ? 11.395 0.517 -5.391 1.00 87.69 116 ASN A O 1
ATOM 989 N N . ILE A 1 117 ? 9.578 0.628 -6.705 1.00 88.00 117 ILE A N 1
ATOM 990 C CA . ILE A 1 117 ? 9.094 -0.738 -6.441 1.00 88.00 117 ILE A CA 1
ATOM 991 C C . ILE A 1 117 ? 10.214 -1.778 -6.562 1.00 88.00 117 ILE A C 1
ATOM 993 O O . ILE A 1 117 ? 10.408 -2.596 -5.673 1.00 88.00 117 ILE A O 1
ATOM 997 N N . LYS A 1 118 ? 11.021 -1.700 -7.627 1.00 85.88 118 LYS A N 1
ATOM 998 C CA . LYS A 1 118 ? 12.087 -2.679 -7.875 1.00 85.88 118 LYS A CA 1
ATOM 999 C C . LYS A 1 118 ? 13.174 -2.638 -6.806 1.00 85.88 118 LYS A C 1
ATOM 1001 O O . LYS A 1 118 ? 13.708 -3.676 -6.436 1.00 85.88 118 LYS A O 1
ATOM 1006 N N . ALA A 1 119 ? 13.576 -1.437 -6.397 1.00 85.62 119 ALA A N 1
ATOM 1007 C CA . ALA A 1 119 ? 14.585 -1.258 -5.364 1.00 85.62 119 ALA A CA 1
ATOM 1008 C C . ALA A 1 119 ? 14.027 -1.628 -3.983 1.00 85.62 119 ALA A C 1
ATOM 1010 O O . ALA A 1 119 ? 14.753 -2.236 -3.205 1.00 85.62 119 ALA A O 1
ATOM 1011 N N . TYR A 1 120 ? 12.745 -1.347 -3.732 1.00 86.38 120 TYR A N 1
ATOM 1012 C CA . TYR A 1 120 ? 12.050 -1.756 -2.519 1.00 86.38 120 TYR A CA 1
ATOM 1013 C C . TYR A 1 120 ? 12.051 -3.278 -2.394 1.00 86.38 120 TYR A C 1
ATOM 1015 O O . TYR A 1 120 ? 12.618 -3.790 -1.443 1.00 86.38 120 TYR A O 1
ATOM 1023 N N . ASP A 1 121 ? 11.573 -4.010 -3.402 1.00 85.00 121 ASP A N 1
ATOM 1024 C CA . ASP A 1 121 ? 11.499 -5.478 -3.355 1.00 85.00 121 ASP A CA 1
ATOM 1025 C C . ASP A 1 121 ? 12.862 -6.155 -3.143 1.00 85.00 121 ASP A C 1
ATOM 1027 O O . ASP A 1 121 ? 12.934 -7.235 -2.566 1.00 85.00 121 ASP A O 1
ATOM 1031 N N . ARG A 1 122 ? 13.952 -5.537 -3.619 1.00 82.56 122 ARG A N 1
ATOM 1032 C CA . ARG A 1 122 ? 15.312 -6.068 -3.438 1.00 82.56 122 ARG A CA 1
ATOM 1033 C C . ARG A 1 122 ? 15.899 -5.789 -2.061 1.00 82.56 122 ARG A C 1
ATOM 1035 O O . ARG A 1 122 ? 16.713 -6.576 -1.595 1.00 82.56 122 ARG A O 1
ATOM 1042 N N . GLN A 1 123 ? 15.593 -4.631 -1.486 1.00 79.44 123 GLN A N 1
ATOM 1043 C CA . GLN A 1 123 ? 16.206 -4.181 -0.234 1.00 79.44 123 GLN A CA 1
ATOM 1044 C C . GLN A 1 123 ? 15.333 -4.456 0.985 1.00 79.44 123 GLN A C 1
ATOM 1046 O O . GLN A 1 123 ? 15.826 -4.426 2.110 1.00 79.44 123 GLN A O 1
ATOM 1051 N N . ASN A 1 124 ? 14.045 -4.692 0.768 1.00 78.44 124 ASN A N 1
ATOM 1052 C CA . ASN A 1 124 ? 13.107 -4.944 1.833 1.00 78.44 124 ASN A CA 1
ATOM 1053 C C . ASN A 1 124 ? 13.360 -6.318 2.451 1.00 78.44 124 ASN A C 1
ATOM 1055 O O . ASN A 1 124 ? 13.517 -7.321 1.754 1.00 78.44 124 ASN A O 1
ATOM 1059 N N . LEU A 1 125 ? 13.381 -6.342 3.777 1.00 80.44 125 LEU A N 1
ATOM 1060 C CA . LEU A 1 125 ? 13.470 -7.566 4.555 1.00 80.44 125 LEU A CA 1
ATOM 1061 C C . LEU A 1 125 ? 12.065 -7.911 5.032 1.00 80.44 125 LEU A C 1
ATOM 1063 O O . LEU A 1 125 ? 11.349 -7.038 5.520 1.00 80.44 125 LEU A O 1
ATOM 1067 N N . PHE A 1 126 ? 11.682 -9.173 4.890 1.00 81.00 126 PHE A N 1
ATOM 1068 C CA . PHE A 1 126 ? 10.376 -9.667 5.303 1.00 81.00 126 PHE A CA 1
ATOM 1069 C C . PHE A 1 126 ? 10.514 -10.578 6.523 1.00 81.00 126 PHE A C 1
ATOM 1071 O O . PHE A 1 126 ? 11.454 -11.368 6.604 1.00 81.00 126 PHE A O 1
ATOM 1078 N N . GLU A 1 127 ? 9.560 -10.496 7.442 1.00 79.50 127 GLU A N 1
ATOM 1079 C CA . GLU A 1 127 ? 9.478 -11.333 8.645 1.00 79.50 127 GLU A CA 1
ATOM 1080 C 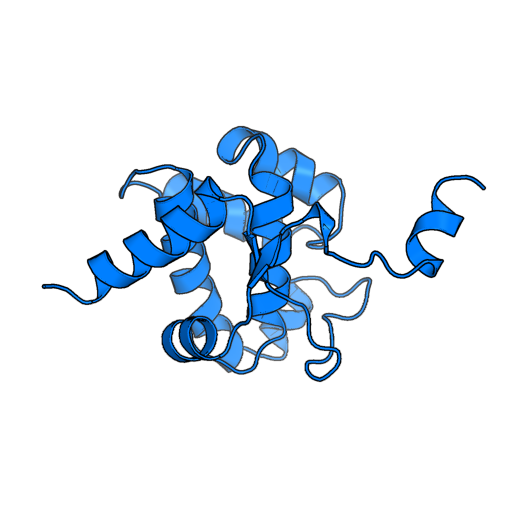C . GLU A 1 127 ? 8.044 -11.826 8.863 1.00 79.50 127 GLU A C 1
ATOM 1082 O O . GLU A 1 127 ? 7.098 -11.299 8.270 1.00 79.50 127 GLU A O 1
ATOM 1087 N N . LYS A 1 128 ? 7.842 -12.864 9.681 1.00 78.06 128 LYS A N 1
ATOM 1088 C CA . LYS A 1 128 ? 6.472 -13.294 10.000 1.00 78.06 128 LYS A CA 1
ATOM 1089 C C . LYS A 1 128 ? 5.820 -12.292 10.945 1.00 78.06 128 LYS A C 1
ATOM 1091 O O . LYS A 1 128 ? 6.467 -11.773 11.847 1.00 78.06 128 LYS A O 1
ATOM 1096 N N . LYS A 1 129 ? 4.501 -12.101 10.830 1.00 69.50 129 LYS A N 1
ATOM 1097 C CA . LYS A 1 129 ? 3.748 -11.215 11.741 1.00 69.50 129 LYS A CA 1
ATOM 1098 C C . LYS A 1 129 ? 3.972 -11.530 13.231 1.00 69.50 129 LYS A C 1
ATOM 1100 O O . LYS A 1 129 ? 4.022 -10.615 14.038 1.00 69.50 129 LYS A O 1
ATOM 1105 N N . SER A 1 130 ? 4.117 -12.806 13.596 1.00 63.94 130 SER A N 1
ATOM 1106 C CA . SER A 1 130 ? 4.389 -13.249 14.975 1.00 63.94 130 SER A CA 1
ATOM 1107 C C . SER A 1 130 ? 5.755 -12.813 15.514 1.00 63.94 130 SER A C 1
ATOM 1109 O O . SER A 1 130 ? 5.964 -12.808 16.720 1.00 63.94 130 SER A O 1
ATOM 1111 N N . GLU A 1 131 ? 6.687 -12.482 14.625 1.00 55.91 131 GLU A N 1
ATOM 1112 C CA . GLU A 1 131 ? 8.048 -12.043 14.946 1.00 55.91 131 GLU A CA 1
ATOM 1113 C C . GLU A 1 131 ? 8.155 -10.510 14.960 1.00 55.91 131 GLU A C 1
ATOM 1115 O O . GLU A 1 131 ? 9.176 -9.963 15.380 1.00 55.91 131 GLU A O 1
ATOM 1120 N N . HIS A 1 132 ? 7.087 -9.818 14.545 1.00 55.94 132 HIS A N 1
ATOM 1121 C CA . HIS A 1 132 ? 6.993 -8.368 14.576 1.00 55.94 132 HIS A CA 1
ATOM 1122 C C . HIS A 1 132 ? 6.931 -7.913 16.037 1.00 55.94 132 HIS A C 1
ATOM 1124 O O . HIS A 1 132 ? 5.899 -8.034 16.702 1.00 55.94 132 HIS A O 1
ATOM 1130 N N . LYS A 1 133 ? 8.054 -7.417 16.564 1.00 49.16 133 LYS A N 1
ATOM 1131 C CA . LYS A 1 133 ? 8.096 -6.803 17.894 1.00 49.16 133 LYS A CA 1
ATOM 1132 C C . LYS A 1 133 ? 7.246 -5.534 17.851 1.00 49.16 133 LYS A C 1
ATOM 1134 O O . LYS A 1 133 ? 7.705 -4.505 17.367 1.00 49.16 133 LYS A O 1
ATOM 1139 N N . ILE A 1 134 ? 6.007 -5.614 18.333 1.00 45.44 134 ILE A N 1
ATOM 1140 C CA . ILE A 1 134 ? 5.197 -4.427 18.612 1.00 45.44 134 ILE A CA 1
ATOM 1141 C C . ILE A 1 134 ? 5.981 -3.626 19.664 1.00 45.44 134 ILE A C 1
ATOM 1143 O O . ILE A 1 134 ? 6.309 -4.201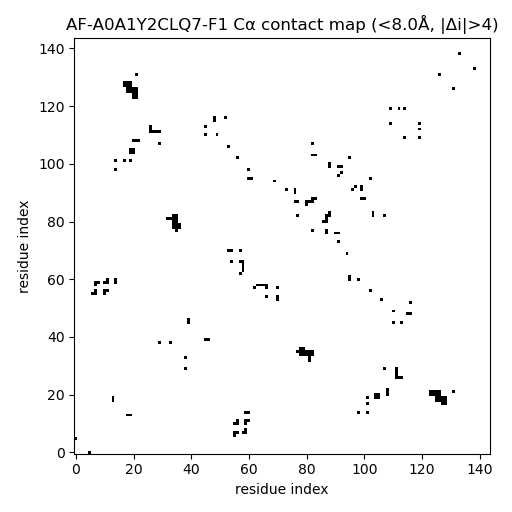 20.707 1.00 45.44 134 ILE A O 1
ATOM 1147 N N . PRO A 1 135 ? 6.333 -2.350 19.418 1.00 42.97 135 PRO A N 1
ATOM 1148 C CA . PRO A 1 135 ? 6.914 -1.511 20.455 1.00 42.97 135 PRO A CA 1
ATOM 1149 C C . PRO A 1 135 ? 5.981 -1.536 21.664 1.00 42.97 135 PRO A C 1
ATOM 1151 O O . PRO A 1 135 ? 4.783 -1.295 21.514 1.00 42.97 135 PRO A O 1
ATOM 1154 N N . LEU A 1 136 ? 6.515 -1.865 22.842 1.00 38.12 136 LEU A N 1
ATOM 1155 C CA . LEU A 1 136 ? 5.740 -2.036 24.079 1.00 38.12 136 LEU A CA 1
ATOM 1156 C C . LEU A 1 136 ? 4.833 -0.818 24.362 1.00 38.12 136 LEU A C 1
ATOM 1158 O O . LEU A 1 136 ? 3.738 -0.957 24.893 1.00 38.12 136 LEU A O 1
ATOM 1162 N N . GLU A 1 137 ? 5.268 0.354 23.900 1.00 43.56 137 GLU A N 1
ATOM 1163 C CA . GLU A 1 137 ? 4.591 1.648 23.979 1.00 43.56 137 GLU A CA 1
ATOM 1164 C C . GLU A 1 137 ? 3.198 1.662 23.318 1.00 43.56 137 GLU A C 1
ATOM 1166 O O . GLU A 1 137 ? 2.293 2.330 23.814 1.00 43.56 137 GLU A O 1
ATOM 1171 N N . ALA A 1 138 ? 2.979 0.873 22.257 1.00 41.41 138 ALA A N 1
ATOM 1172 C CA . ALA A 1 138 ? 1.692 0.791 21.560 1.00 41.41 138 ALA A CA 1
ATOM 1173 C C . ALA A 1 138 ? 0.651 -0.083 22.288 1.00 41.41 138 ALA A C 1
ATOM 1175 O O . ALA A 1 138 ? -0.538 0.002 21.988 1.00 41.41 138 ALA A O 1
ATOM 1176 N N . VAL A 1 139 ? 1.078 -0.921 23.241 1.00 39.59 139 VAL A N 1
ATOM 1177 C CA . VAL A 1 139 ? 0.187 -1.808 24.012 1.00 39.59 139 VAL A CA 1
ATOM 1178 C C . VAL A 1 139 ? -0.436 -1.068 25.204 1.00 39.59 139 VAL A C 1
ATOM 1180 O O . VAL A 1 139 ? -1.551 -1.380 25.615 1.00 39.59 139 VAL A O 1
ATOM 1183 N N . THR A 1 140 ? 0.236 -0.036 25.717 1.00 38.03 140 THR A N 1
ATOM 1184 C CA . THR A 1 140 ? -0.212 0.747 26.882 1.00 38.03 140 THR A CA 1
ATOM 1185 C C . THR A 1 140 ? -1.477 1.575 26.635 1.00 38.03 140 THR A C 1
ATOM 1187 O O . THR A 1 140 ? -2.238 1.796 27.568 1.00 38.03 140 THR A O 1
ATOM 1190 N N . ASN A 1 141 ? -1.755 1.971 25.389 1.00 38.28 141 ASN A N 1
ATOM 1191 C CA . ASN A 1 141 ? -2.910 2.818 25.051 1.00 38.28 141 ASN A CA 1
ATOM 1192 C C . ASN A 1 141 ? -4.206 2.037 24.758 1.00 38.28 141 ASN A C 1
ATOM 1194 O O . ASN A 1 141 ? -5.191 2.636 24.341 1.00 38.28 141 ASN A O 1
ATOM 1198 N N . TYR A 1 142 ? -4.218 0.711 24.934 1.00 32.31 142 TYR A N 1
ATOM 1199 C CA . TYR A 1 142 ? -5.413 -0.122 24.713 1.00 32.31 142 TYR A CA 1
ATOM 1200 C C . TYR A 1 142 ? -6.110 -0.561 26.014 1.00 32.31 142 TYR A C 1
ATOM 1202 O O . TYR A 1 142 ? -7.163 -1.192 25.956 1.00 32.31 142 TYR A O 1
ATOM 1210 N N . TYR A 1 143 ? -5.532 -0.239 27.177 1.00 31.77 143 TYR A N 1
ATOM 1211 C CA . TYR A 1 143 ? -6.021 -0.659 28.498 1.00 31.77 143 TYR A CA 1
ATOM 1212 C C . TYR A 1 143 ? -6.152 0.489 29.515 1.00 31.77 143 TYR A C 1
ATOM 1214 O O . TYR A 1 143 ? -6.269 0.220 30.711 1.00 31.77 143 TYR A O 1
ATOM 1222 N N . LEU A 1 144 ? -6.153 1.745 29.059 1.00 35.09 144 LEU A N 1
ATOM 1223 C CA . LEU A 1 144 ? -6.442 2.925 29.879 1.00 35.09 144 LEU A CA 1
ATOM 1224 C C . LEU A 1 144 ? -7.532 3.774 29.228 1.00 35.09 144 LEU A C 1
ATOM 1226 O O . LEU A 1 144 ? -7.423 4.009 28.005 1.00 35.09 144 LEU A O 1
#

pLDDT: mean 76.37, std 17.85, range [31.77, 96.5]

Organism: NCBI:txid1754190

Mean predicted aligned error: 9.03 Å

Solvent-accessible surface area (backbone atoms only — not comparable to full-atom values): 8621 Å² total; per-residue (Å²): 134,62,70,74,59,56,56,39,55,55,51,28,48,33,67,73,70,48,44,38,72,61,80,55,87,88,40,66,66,79,56,91,93,59,40,48,49,63,52,40,77,77,35,59,83,68,43,76,50,46,61,63,45,50,56,48,52,49,30,34,74,70,73,43,90,85,45,66,70,59,51,53,50,50,55,48,43,42,52,76,28,38,82,85,38,68,66,34,49,63,69,46,25,86,80,44,50,93,45,32,70,55,51,49,50,47,50,50,52,50,70,33,42,96,51,50,70,72,56,37,70,72,70,59,50,72,43,50,62,91,72,58,79,71,61,72,75,73,60,62,70,77,80,111

Radius of gyration: 15.08 Å; Cα contacts (8 Å, |Δi|>4): 123; chains: 1; bounding box: 31×35×49 Å